Protein AF-A0A352VNL0-F1 (afdb_monomer_lite)

Radius of gyration: 13.25 Å; chains: 1; bounding box: 33×23×40 Å

pLDDT: mean 94.95, std 7.75, range [57.88, 98.88]

Structure (mmCIF, N/CA/C/O backbone):
data_AF-A0A352VNL0-F1
#
_entry.id   AF-A0A352VNL0-F1
#
loop_
_atom_site.group_PDB
_atom_site.id
_atom_site.type_symbol
_atom_site.label_atom_id
_atom_site.label_alt_id
_atom_site.label_comp_id
_atom_site.label_asym_id
_atom_site.label_entity_id
_atom_site.label_seq_id
_atom_site.pdbx_PDB_ins_code
_atom_site.Cartn_x
_atom_site.Cartn_y
_atom_site.Cartn_z
_atom_site.occupancy
_atom_site.B_iso_or_equiv
_atom_site.auth_seq_id
_atom_site.auth_comp_id
_atom_site.auth_asym_id
_atom_site.auth_atom_id
_atom_site.pdbx_PDB_model_num
ATOM 1 N N . MET A 1 1 ? -17.119 -3.088 -21.907 1.00 57.88 1 MET A N 1
ATOM 2 C CA . MET A 1 1 ? -15.641 -3.102 -21.837 1.00 57.88 1 MET A CA 1
ATOM 3 C C . MET A 1 1 ? -15.194 -1.704 -21.440 1.00 57.88 1 MET A C 1
ATOM 5 O O . MET A 1 1 ? -15.454 -0.780 -22.206 1.00 57.88 1 MET A O 1
ATOM 9 N N . GLY A 1 2 ? -14.639 -1.532 -20.236 1.00 72.81 2 GLY A N 1
ATOM 10 C CA . GLY A 1 2 ? -14.128 -0.238 -19.761 1.00 72.81 2 GLY A CA 1
ATOM 11 C C . GLY A 1 2 ? -12.859 0.192 -20.507 1.00 72.81 2 GLY A C 1
ATOM 12 O O . GLY A 1 2 ? -12.235 -0.621 -21.188 1.00 72.81 2 GLY A O 1
ATOM 13 N N . ALA A 1 3 ? -12.476 1.467 -20.406 1.00 71.88 3 ALA A N 1
ATOM 14 C CA . ALA A 1 3 ? -11.286 1.995 -21.083 1.00 71.88 3 ALA A CA 1
ATOM 15 C C . ALA A 1 3 ? -9.980 1.319 -20.610 1.00 71.88 3 ALA A C 1
ATOM 17 O O . ALA A 1 3 ? -9.105 1.058 -21.430 1.00 71.88 3 ALA A O 1
ATOM 18 N N . TYR A 1 4 ? -9.886 0.958 -19.327 1.00 67.19 4 TYR A N 1
ATOM 19 C CA . TYR A 1 4 ? -8.712 0.301 -18.738 1.00 67.19 4 TYR A CA 1
ATOM 20 C C . TYR A 1 4 ? -8.525 -1.155 -19.198 1.00 67.19 4 TYR A C 1
ATOM 22 O O . TYR A 1 4 ? -7.397 -1.567 -19.440 1.00 67.19 4 TYR A O 1
ATOM 30 N N . GLU A 1 5 ? -9.600 -1.915 -19.442 1.00 71.88 5 GLU A N 1
ATOM 31 C CA . GLU A 1 5 ? -9.504 -3.278 -20.007 1.00 71.88 5 GLU A CA 1
ATOM 32 C C . GLU A 1 5 ? -8.849 -3.290 -21.394 1.00 71.88 5 GLU A C 1
ATOM 34 O O . GLU A 1 5 ? -8.183 -4.247 -21.779 1.00 71.88 5 GLU A O 1
ATOM 39 N N . ARG A 1 6 ? -9.005 -2.199 -22.152 1.00 73.25 6 ARG A N 1
ATOM 40 C CA . ARG A 1 6 ? -8.411 -2.049 -23.489 1.00 73.25 6 ARG A CA 1
ATOM 41 C C . ARG A 1 6 ? -6.936 -1.654 -23.438 1.00 73.25 6 ARG A C 1
ATOM 43 O O . ARG A 1 6 ? -6.253 -1.819 -24.441 1.00 73.25 6 ARG A O 1
ATOM 50 N N . ALA A 1 7 ? -6.473 -1.124 -22.306 1.00 73.31 7 ALA A N 1
ATOM 51 C CA . ALA A 1 7 ? -5.091 -0.704 -22.091 1.00 73.31 7 ALA A CA 1
ATOM 52 C C . ALA A 1 7 ? -4.199 -1.834 -21.546 1.00 73.31 7 ALA A C 1
ATOM 54 O O . ALA A 1 7 ? -3.010 -1.623 -21.338 1.00 73.31 7 ALA A O 1
ATOM 55 N N . ARG A 1 8 ? -4.755 -3.031 -21.306 1.00 78.50 8 ARG A N 1
ATOM 56 C CA . ARG A 1 8 ? -3.994 -4.179 -20.804 1.00 78.50 8 ARG A CA 1
ATOM 57 C C . ARG A 1 8 ? -3.004 -4.719 -21.856 1.00 78.50 8 ARG A C 1
ATOM 59 O O . ARG A 1 8 ? -3.329 -4.716 -23.045 1.00 78.50 8 ARG A O 1
ATOM 66 N N . PRO A 1 9 ? -1.853 -5.274 -21.426 1.00 79.00 9 PRO A N 1
ATOM 67 C CA . PRO A 1 9 ? -1.408 -5.403 -20.034 1.00 79.00 9 PRO A CA 1
ATOM 68 C C . PRO A 1 9 ? -0.892 -4.076 -19.455 1.00 79.00 9 PRO A C 1
ATOM 70 O O . PRO A 1 9 ? -0.238 -3.304 -20.147 1.00 79.00 9 PRO A O 1
ATOM 73 N N . LEU A 1 10 ? -1.179 -3.838 -18.173 1.00 87.56 10 LEU A N 1
ATOM 74 C CA . LEU A 1 10 ? -0.629 -2.715 -17.412 1.00 87.56 10 LEU A CA 1
ATOM 75 C C . LEU A 1 10 ? 0.606 -3.187 -16.632 1.00 87.56 10 LEU A C 1
ATOM 77 O O . LEU A 1 10 ? 0.644 -4.324 -16.165 1.00 87.56 10 LEU A O 1
ATOM 81 N N . ASN A 1 11 ? 1.605 -2.315 -16.503 1.00 93.69 11 ASN A N 1
ATOM 82 C CA . ASN A 1 11 ? 2.726 -2.497 -15.577 1.00 93.69 11 ASN A CA 1
ATOM 83 C C . ASN A 1 11 ? 2.307 -2.122 -14.138 1.00 93.69 11 ASN A C 1
ATOM 85 O O . ASN A 1 11 ? 1.168 -1.709 -13.909 1.00 93.69 11 ASN A O 1
ATOM 89 N N . ALA A 1 12 ? 3.224 -2.255 -13.172 1.00 95.31 12 ALA A N 1
ATOM 90 C CA . ALA A 1 12 ? 2.961 -1.940 -11.766 1.00 95.31 12 ALA A CA 1
ATOM 91 C C . ALA A 1 12 ? 2.440 -0.504 -11.567 1.00 95.31 12 ALA A C 1
ATOM 93 O O . ALA A 1 12 ? 1.461 -0.304 -10.855 1.00 95.31 12 ALA A O 1
ATOM 94 N N . ASP A 1 13 ? 3.026 0.470 -12.265 1.00 95.56 13 ASP A N 1
ATOM 95 C CA . ASP A 1 13 ? 2.595 1.871 -12.230 1.00 95.56 13 ASP A CA 1
ATOM 96 C C . ASP A 1 13 ? 1.162 2.078 -12.768 1.00 95.56 13 ASP A C 1
ATOM 98 O O . ASP A 1 13 ? 0.312 2.707 -12.134 1.00 95.56 13 ASP A O 1
ATOM 102 N N . GLY A 1 14 ? 0.834 1.476 -13.914 1.00 95.62 14 GLY A N 1
ATOM 103 C CA . GLY A 1 14 ? -0.516 1.532 -14.477 1.00 95.62 14 GLY A CA 1
ATOM 104 C C . GLY A 1 14 ? -1.562 0.857 -13.584 1.00 95.62 14 GLY A C 1
ATOM 105 O O . GLY A 1 14 ? -2.674 1.368 -13.437 1.00 95.62 14 GLY A O 1
ATOM 106 N N . LEU A 1 15 ? -1.211 -0.273 -12.963 1.00 97.50 15 LEU A N 1
ATOM 107 C CA . LEU A 1 15 ? -2.063 -0.955 -11.985 1.00 97.50 15 LEU A CA 1
ATOM 108 C C . LEU A 1 15 ? -2.238 -0.119 -10.710 1.00 97.50 15 LEU A C 1
ATOM 110 O O . LEU A 1 15 ? -3.347 -0.055 -10.181 1.00 97.50 15 LEU A O 1
ATOM 114 N N . PHE A 1 16 ? -1.192 0.568 -10.248 1.00 97.62 16 PHE A N 1
ATOM 115 C CA . PHE A 1 16 ? -1.258 1.461 -9.091 1.00 97.62 16 PHE A CA 1
ATOM 116 C C . PHE A 1 16 ? -2.251 2.603 -9.341 1.00 97.62 16 PHE A C 1
ATOM 118 O O . PHE A 1 16 ? -3.198 2.780 -8.571 1.00 97.62 16 PHE A O 1
ATOM 125 N N . HIS A 1 17 ? -2.130 3.294 -10.478 1.00 96.69 17 HIS A N 1
ATOM 126 C CA . HIS A 1 17 ? -3.078 4.336 -10.877 1.00 96.69 17 HIS A CA 1
ATOM 127 C C . HIS A 1 17 ? -4.511 3.813 -11.028 1.00 96.69 17 HIS A C 1
ATOM 129 O O . HIS A 1 17 ? -5.461 4.465 -10.588 1.00 96.69 17 HIS A O 1
ATOM 135 N N . LEU A 1 18 ? -4.692 2.630 -11.627 1.00 97.19 18 LEU A N 1
ATOM 136 C CA . LEU A 1 18 ? -6.015 2.018 -11.746 1.00 97.19 18 LEU A CA 1
ATOM 137 C C . LEU A 1 18 ? -6.613 1.709 -10.367 1.00 97.19 18 LEU A C 1
ATOM 139 O O . LEU A 1 18 ? -7.777 2.030 -10.135 1.00 97.19 18 LEU A O 1
ATOM 143 N N . SER A 1 19 ? -5.825 1.158 -9.441 1.00 98.44 19 SER A N 1
ATOM 144 C CA . SER A 1 19 ? -6.264 0.908 -8.065 1.00 98.44 19 SER A CA 1
ATOM 145 C C . SER A 1 19 ? -6.698 2.206 -7.375 1.00 98.44 19 SER A C 1
ATOM 147 O O . SER A 1 19 ? -7.793 2.262 -6.816 1.00 98.44 19 SER A O 1
ATOM 149 N N . MET A 1 20 ? -5.926 3.294 -7.495 1.00 97.81 20 MET A N 1
ATOM 150 C CA . MET A 1 20 ? -6.298 4.608 -6.944 1.00 97.81 20 MET A CA 1
ATOM 151 C C . MET A 1 20 ? -7.610 5.155 -7.527 1.00 97.81 20 MET A C 1
ATOM 153 O O . MET A 1 20 ? -8.451 5.681 -6.791 1.00 97.81 20 MET A O 1
ATOM 157 N N . LEU A 1 21 ? -7.808 5.029 -8.843 1.00 97.69 21 LEU A N 1
ATOM 158 C CA . LEU A 1 21 ? -9.042 5.456 -9.509 1.00 97.69 21 LEU A CA 1
ATOM 159 C C . LEU A 1 21 ? -10.245 4.630 -9.043 1.00 97.69 21 LEU A C 1
ATOM 161 O O . LEU A 1 21 ? -11.304 5.195 -8.770 1.00 97.69 21 LEU A O 1
ATOM 165 N N . LEU A 1 22 ? -10.077 3.313 -8.911 1.00 98.12 22 LEU A N 1
ATOM 166 C CA . LEU A 1 22 ? -11.109 2.412 -8.398 1.00 98.12 22 LEU A CA 1
ATOM 167 C C . LEU A 1 22 ? -11.457 2.734 -6.941 1.00 98.12 22 LEU A C 1
ATOM 169 O O . LEU A 1 22 ? -12.641 2.826 -6.616 1.00 98.12 22 LEU A O 1
ATOM 173 N N . ARG A 1 23 ? -10.457 3.014 -6.092 1.00 98.31 23 ARG A N 1
ATOM 174 C CA . ARG A 1 23 ? -10.687 3.482 -4.716 1.00 98.31 23 ARG A CA 1
ATOM 175 C C . ARG A 1 23 ? -11.473 4.780 -4.680 1.00 98.31 23 ARG A C 1
ATOM 177 O O . ARG A 1 23 ? -12.482 4.869 -3.990 1.00 98.31 23 ARG A O 1
ATOM 184 N N . THR A 1 24 ? -11.063 5.761 -5.482 1.00 97.94 24 THR A N 1
ATOM 185 C CA . THR A 1 24 ? -11.751 7.058 -5.585 1.00 97.94 24 THR A CA 1
ATOM 186 C C . THR A 1 24 ? -13.197 6.900 -6.067 1.00 97.94 24 THR A C 1
ATOM 188 O O . THR A 1 24 ? -14.079 7.644 -5.645 1.00 97.94 24 THR A O 1
ATOM 191 N N . ALA A 1 25 ? -13.462 5.911 -6.925 1.00 97.50 25 ALA A N 1
ATOM 192 C CA . ALA A 1 25 ? -14.803 5.566 -7.390 1.00 97.50 25 ALA A CA 1
ATOM 193 C C . ALA A 1 25 ? -15.632 4.751 -6.373 1.00 97.50 25 ALA A C 1
ATOM 195 O O . ALA A 1 25 ? -16.792 4.446 -6.648 1.00 97.50 25 ALA A O 1
ATOM 196 N N . GLY A 1 26 ? -15.063 4.376 -5.221 1.00 97.50 26 GLY A N 1
ATOM 197 C CA . GLY A 1 26 ? -15.702 3.523 -4.214 1.00 97.50 26 GLY A CA 1
ATOM 198 C C . GLY A 1 26 ? -15.751 2.036 -4.581 1.00 97.50 26 GLY A C 1
ATOM 199 O O . GLY A 1 26 ? -16.333 1.243 -3.842 1.00 97.50 26 GLY A O 1
ATOM 200 N N . ALA A 1 27 ? -15.128 1.634 -5.692 1.00 98.38 27 ALA A N 1
ATOM 201 C CA . ALA A 1 27 ? -14.993 0.241 -6.112 1.00 98.38 27 ALA A CA 1
ATOM 202 C C . ALA A 1 27 ? -13.828 -0.423 -5.357 1.00 98.38 27 ALA A C 1
ATOM 204 O O . ALA A 1 27 ? -12.807 -0.793 -5.934 1.00 98.38 27 ALA A O 1
ATOM 205 N N . LEU A 1 28 ? -13.956 -0.503 -4.030 1.00 98.56 28 LEU A N 1
ATOM 206 C CA . LEU A 1 28 ? -12.849 -0.850 -3.138 1.00 98.56 28 LEU A CA 1
ATOM 207 C C . LEU A 1 28 ? -12.369 -2.302 -3.292 1.00 98.56 28 LEU A C 1
ATOM 209 O O . LEU A 1 28 ? -11.166 -2.548 -3.229 1.00 98.56 28 LEU A O 1
ATOM 213 N N . ASP A 1 29 ? -13.273 -3.257 -3.531 1.00 98.56 29 ASP A N 1
ATOM 214 C CA . ASP A 1 29 ? -12.891 -4.651 -3.806 1.00 98.56 29 ASP A CA 1
ATOM 215 C C . ASP A 1 29 ? -12.081 -4.767 -5.109 1.00 98.56 29 ASP A C 1
ATOM 217 O O . ASP A 1 29 ? -11.041 -5.425 -5.132 1.00 98.56 29 ASP A O 1
ATOM 221 N N . ASP A 1 30 ? -12.499 -4.067 -6.170 1.00 98.38 30 ASP A N 1
ATOM 222 C CA . ASP A 1 30 ? -11.770 -4.040 -7.445 1.00 98.38 30 ASP A CA 1
ATOM 223 C C . ASP A 1 30 ? -10.413 -3.342 -7.295 1.00 98.38 30 ASP A C 1
ATOM 225 O O . ASP A 1 30 ? -9.415 -3.753 -7.895 1.00 98.38 30 ASP A O 1
ATOM 229 N N . ALA A 1 31 ? -10.347 -2.292 -6.474 1.00 98.75 31 ALA A N 1
ATOM 230 C CA . ALA A 1 31 ? -9.095 -1.621 -6.170 1.00 98.75 31 ALA A CA 1
ATOM 231 C C . ALA A 1 31 ? -8.102 -2.534 -5.448 1.00 98.75 31 ALA A C 1
ATOM 233 O O . ALA A 1 31 ? -6.924 -2.558 -5.820 1.00 98.75 31 ALA A O 1
ATOM 234 N N . LEU A 1 32 ? -8.572 -3.287 -4.448 1.00 98.75 32 LEU A N 1
ATOM 235 C CA . LEU A 1 32 ? -7.761 -4.266 -3.730 1.00 98.75 32 LEU A CA 1
ATOM 236 C C . LEU A 1 32 ? -7.273 -5.363 -4.681 1.00 98.75 32 LEU A C 1
ATOM 238 O O . LEU A 1 32 ? -6.076 -5.632 -4.726 1.00 98.75 32 LEU A O 1
ATOM 242 N N . ALA A 1 33 ? -8.160 -5.923 -5.507 1.00 98.44 33 ALA A N 1
ATOM 243 C CA . ALA A 1 33 ? -7.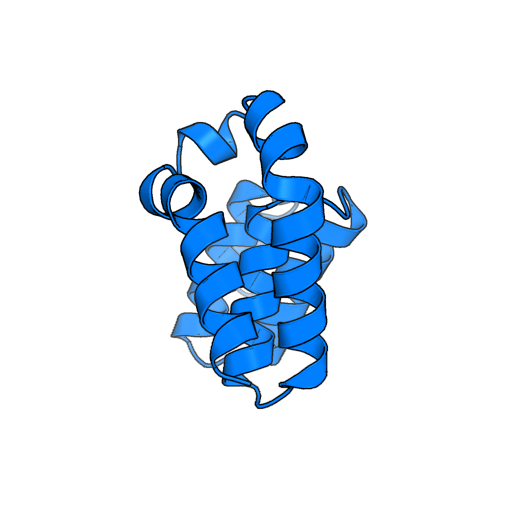792 -6.926 -6.508 1.00 98.44 33 ALA A CA 1
ATOM 244 C C . ALA A 1 33 ? -6.778 -6.387 -7.537 1.00 98.44 33 ALA A C 1
ATOM 246 O O . ALA A 1 33 ? -5.887 -7.106 -7.989 1.00 98.44 33 ALA A O 1
ATOM 247 N N . THR A 1 34 ? -6.876 -5.107 -7.902 1.00 98.44 34 THR A N 1
ATOM 248 C CA . THR A 1 34 ? -5.915 -4.452 -8.804 1.00 98.44 34 THR A CA 1
ATOM 249 C C . THR A 1 34 ? -4.553 -4.256 -8.136 1.00 98.44 34 THR A C 1
ATOM 251 O O . THR A 1 34 ? -3.526 -4.505 -8.763 1.00 98.44 34 THR A O 1
ATOM 254 N N . ALA A 1 35 ? -4.521 -3.862 -6.861 1.00 98.69 35 ALA A N 1
ATOM 255 C CA . ALA A 1 35 ? -3.278 -3.750 -6.099 1.00 98.69 35 ALA A CA 1
ATOM 256 C C . ALA A 1 35 ? -2.610 -5.120 -5.888 1.00 98.69 35 ALA A C 1
ATOM 258 O O . ALA A 1 35 ? -1.394 -5.247 -6.016 1.00 98.69 35 ALA A O 1
ATOM 259 N N . GLN A 1 36 ? -3.403 -6.165 -5.638 1.00 98.62 36 GLN A N 1
ATOM 260 C CA . GLN A 1 36 ? -2.916 -7.536 -5.476 1.00 98.62 36 GLN A CA 1
ATOM 261 C C . GLN A 1 36 ? -2.250 -8.079 -6.746 1.00 98.62 36 GLN A C 1
ATOM 263 O O . GLN A 1 36 ? -1.266 -8.796 -6.626 1.00 98.62 36 GLN A O 1
ATOM 268 N N . GLN A 1 37 ? -2.668 -7.661 -7.945 1.00 98.25 37 GLN A N 1
ATOM 269 C CA . GLN A 1 37 ? -1.960 -8.014 -9.188 1.00 98.25 37 GLN A CA 1
ATOM 270 C C . GLN A 1 37 ? -0.518 -7.481 -9.231 1.00 98.25 37 GLN A C 1
ATOM 272 O O . GLN A 1 37 ? 0.353 -8.116 -9.821 1.00 98.25 37 GLN A O 1
ATOM 277 N N . ILE A 1 38 ? -0.238 -6.336 -8.596 1.00 98.44 38 ILE A N 1
ATOM 278 C CA . ILE A 1 38 ? 1.139 -5.836 -8.448 1.00 98.44 38 ILE A CA 1
ATOM 279 C C . ILE A 1 38 ? 1.924 -6.783 -7.533 1.00 98.44 38 ILE A C 1
ATOM 281 O O . ILE A 1 38 ? 3.041 -7.178 -7.859 1.00 98.44 38 ILE A O 1
ATOM 285 N N . LEU A 1 39 ? 1.307 -7.189 -6.420 1.00 98.69 39 LEU A N 1
ATOM 286 C CA . LEU A 1 39 ? 1.911 -8.051 -5.401 1.00 98.69 39 LEU A CA 1
ATOM 287 C C . LEU A 1 39 ? 2.091 -9.507 -5.850 1.00 98.69 39 LEU A C 1
ATOM 289 O O . LEU A 1 39 ? 2.977 -10.198 -5.360 1.00 98.69 39 LEU A O 1
ATOM 293 N N . GLU A 1 40 ? 1.287 -9.976 -6.802 1.00 98.25 40 GLU A N 1
ATOM 294 C CA . GLU A 1 40 ? 1.496 -11.264 -7.469 1.00 98.25 40 GLU A CA 1
ATOM 295 C C . GLU A 1 40 ? 2.803 -11.282 -8.276 1.00 98.25 40 GLU A C 1
ATOM 297 O O . GLU A 1 40 ? 3.455 -12.323 -8.366 1.00 98.25 40 GLU A O 1
ATOM 302 N N . ALA A 1 41 ? 3.194 -10.141 -8.856 1.00 97.00 41 ALA A N 1
ATOM 303 C CA . ALA A 1 41 ? 4.432 -10.002 -9.619 1.00 97.00 41 ALA A CA 1
ATOM 304 C C . ALA A 1 41 ? 5.646 -9.688 -8.727 1.00 97.00 41 ALA A C 1
ATOM 306 O O . ALA A 1 41 ? 6.723 -10.248 -8.938 1.00 97.00 41 ALA A O 1
ATOM 307 N N . ASP A 1 42 ? 5.477 -8.807 -7.740 1.00 98.06 42 ASP A N 1
ATOM 308 C CA . ASP A 1 42 ? 6.490 -8.457 -6.742 1.00 98.06 42 ASP A CA 1
ATOM 309 C C . ASP A 1 42 ? 5.818 -8.276 -5.364 1.00 98.06 42 ASP A C 1
ATOM 311 O O . ASP A 1 42 ? 5.233 -7.220 -5.099 1.00 98.06 42 ASP A O 1
ATOM 315 N N . PRO A 1 43 ? 5.892 -9.289 -4.476 1.00 98.62 43 PRO A N 1
ATOM 316 C CA . PRO A 1 43 ? 5.236 -9.262 -3.166 1.00 98.62 43 PRO A CA 1
ATOM 317 C C . PRO A 1 43 ? 5.690 -8.130 -2.243 1.00 98.62 43 PRO A C 1
ATOM 319 O O . PRO A 1 43 ? 4.970 -7.788 -1.308 1.00 98.62 43 PRO A O 1
ATOM 322 N N . ASP A 1 44 ? 6.864 -7.554 -2.498 1.00 98.69 44 ASP A N 1
ATOM 323 C CA . ASP A 1 44 ? 7.455 -6.501 -1.676 1.00 98.69 44 ASP A CA 1
ATOM 324 C C . ASP A 1 44 ? 7.275 -5.108 -2.311 1.00 98.69 44 ASP A C 1
ATOM 326 O O . ASP A 1 44 ? 7.850 -4.123 -1.844 1.00 98.69 44 ASP A O 1
ATOM 330 N N . HIS A 1 45 ? 6.501 -4.997 -3.395 1.00 98.56 45 HIS A N 1
ATOM 331 C CA . HIS A 1 45 ? 6.354 -3.746 -4.130 1.00 98.56 45 HIS A CA 1
ATOM 332 C C . HIS A 1 45 ? 5.616 -2.677 -3.312 1.00 98.56 45 HIS A C 1
ATOM 334 O O . HIS A 1 45 ? 4.425 -2.808 -3.020 1.00 98.56 45 HIS A O 1
ATOM 340 N N . LEU A 1 46 ? 6.285 -1.561 -3.011 1.00 98.62 46 LEU A N 1
ATOM 341 C CA . LEU A 1 46 ? 5.792 -0.547 -2.071 1.00 98.62 46 LEU A CA 1
ATOM 342 C C . LEU A 1 46 ? 4.473 0.098 -2.506 1.00 98.62 46 LEU A C 1
ATOM 344 O O . LEU A 1 46 ? 3.555 0.211 -1.696 1.00 98.62 46 LEU A O 1
ATOM 348 N N . LEU A 1 47 ? 4.333 0.447 -3.790 1.00 98.44 47 LEU A N 1
ATOM 349 C CA . LEU A 1 47 ? 3.081 1.017 -4.312 1.00 98.44 47 LEU A CA 1
ATOM 350 C C . LEU A 1 47 ? 1.926 0.003 -4.277 1.00 98.44 47 LEU A C 1
ATOM 352 O O . LEU A 1 47 ? 0.775 0.378 -4.062 1.00 98.44 47 LEU A O 1
ATOM 356 N N . GLY A 1 48 ? 2.231 -1.288 -4.454 1.00 98.62 48 GLY A N 1
ATOM 357 C CA . GLY A 1 48 ? 1.231 -2.355 -4.397 1.00 98.62 48 GLY A CA 1
ATOM 358 C C . GLY A 1 48 ? 0.766 -2.590 -2.966 1.00 98.62 48 GLY A C 1
ATOM 359 O O . GLY A 1 48 ? -0.436 -2.630 -2.703 1.00 98.62 48 GLY A O 1
ATOM 360 N N . LEU A 1 49 ? 1.717 -2.657 -2.029 1.00 98.88 49 LEU A N 1
ATOM 361 C CA . LEU A 1 49 ? 1.436 -2.817 -0.607 1.00 98.88 49 LEU A CA 1
ATOM 362 C C . LEU A 1 49 ? 0.622 -1.636 -0.078 1.00 98.88 49 LEU A C 1
ATOM 364 O O . LEU A 1 49 ? -0.362 -1.849 0.625 1.00 98.88 49 LEU A O 1
ATOM 368 N N . GLN A 1 50 ? 0.976 -0.405 -0.454 1.00 98.56 50 GLN A N 1
ATOM 369 C CA . GLN A 1 50 ? 0.220 0.779 -0.053 1.00 98.56 50 GLN A CA 1
ATOM 370 C C . GLN A 1 50 ? -1.210 0.749 -0.592 1.00 98.56 50 GLN A C 1
ATOM 372 O O . GLN A 1 50 ? -2.156 0.924 0.175 1.00 98.56 50 GLN A O 1
ATOM 377 N N . ALA A 1 51 ? -1.380 0.516 -1.896 1.00 98.62 51 ALA A N 1
ATOM 378 C CA . ALA A 1 51 ? -2.702 0.506 -2.510 1.00 98.62 51 ALA A CA 1
ATOM 379 C C . ALA A 1 51 ? -3.604 -0.583 -1.900 1.00 98.62 51 ALA A C 1
ATOM 381 O O . ALA A 1 51 ? -4.778 -0.328 -1.618 1.00 98.62 51 ALA A O 1
ATOM 382 N N . ALA A 1 52 ? -3.048 -1.766 -1.619 1.00 98.88 52 ALA A N 1
ATOM 383 C CA . ALA A 1 52 ? -3.763 -2.849 -0.950 1.00 98.88 52 ALA A CA 1
ATOM 384 C C . ALA A 1 52 ? -4.108 -2.501 0.509 1.00 98.88 52 ALA A C 1
ATOM 386 O O . ALA A 1 52 ? -5.225 -2.772 0.960 1.00 98.88 52 ALA A O 1
ATOM 387 N N . ALA A 1 53 ? -3.187 -1.862 1.238 1.00 98.69 53 ALA A N 1
ATOM 388 C CA . ALA A 1 53 ? -3.401 -1.437 2.618 1.00 98.69 53 ALA A CA 1
ATOM 389 C C . ALA A 1 53 ? -4.525 -0.396 2.733 1.00 98.69 53 ALA A C 1
ATOM 391 O O . ALA A 1 53 ? -5.423 -0.546 3.565 1.00 98.69 53 ALA A O 1
ATOM 392 N N . GLU A 1 54 ? -4.514 0.617 1.865 1.00 98.56 54 GLU A N 1
ATOM 393 C CA . GLU A 1 54 ? -5.524 1.677 1.833 1.00 98.56 54 GLU A CA 1
ATOM 394 C C . GLU A 1 54 ? -6.904 1.133 1.436 1.00 98.56 54 GLU A C 1
ATOM 396 O O . GLU A 1 54 ? -7.885 1.393 2.135 1.00 98.56 54 GLU A O 1
ATOM 401 N N . ALA A 1 55 ? -6.985 0.311 0.380 1.00 98.81 55 ALA A N 1
ATOM 402 C CA . ALA A 1 55 ? -8.240 -0.331 -0.022 1.00 98.81 55 ALA A CA 1
ATOM 403 C C . ALA A 1 55 ? -8.808 -1.216 1.101 1.00 98.81 55 ALA A C 1
ATOM 405 O O . ALA A 1 55 ? -9.994 -1.144 1.423 1.00 98.81 55 ALA A O 1
ATOM 406 N N . SER A 1 56 ? -7.955 -2.017 1.749 1.00 98.81 56 SER A N 1
ATOM 407 C CA . SER A 1 56 ? -8.357 -2.893 2.858 1.00 98.81 56 SER A CA 1
ATOM 408 C C . SER A 1 56 ? -8.842 -2.100 4.072 1.00 98.81 56 SER A C 1
ATOM 410 O O . SER A 1 56 ? -9.807 -2.497 4.730 1.00 98.81 56 SER A O 1
ATOM 412 N N . ALA A 1 57 ? -8.202 -0.968 4.376 1.00 98.44 57 ALA A N 1
ATOM 413 C CA . ALA A 1 57 ? -8.610 -0.097 5.472 1.00 98.44 57 ALA A CA 1
ATOM 414 C C . ALA A 1 57 ? -9.995 0.516 5.215 1.00 98.44 57 ALA A C 1
ATOM 416 O O . ALA A 1 57 ? -10.845 0.492 6.106 1.00 98.44 57 ALA A O 1
ATOM 417 N N . GLU A 1 58 ? -10.245 1.001 3.997 1.00 98.44 58 GLU A N 1
ATOM 418 C CA . GLU A 1 58 ? -11.533 1.582 3.592 1.00 98.44 58 GLU A CA 1
ATOM 419 C C . GLU A 1 58 ? -12.657 0.542 3.506 1.00 98.44 58 GLU A C 1
ATOM 421 O O . GLU A 1 58 ? -13.805 0.851 3.818 1.00 98.44 58 GLU A O 1
ATOM 426 N N . LEU A 1 59 ? -12.329 -0.714 3.180 1.00 98.38 59 LEU A N 1
ATOM 427 C CA . LEU A 1 59 ? -13.253 -1.855 3.258 1.00 98.38 59 LEU A CA 1
ATOM 428 C C . LEU A 1 59 ? -13.608 -2.261 4.699 1.00 98.38 59 LEU A C 1
ATOM 430 O O . LEU A 1 59 ? -14.433 -3.152 4.902 1.00 98.38 59 LEU A O 1
ATOM 434 N N . GLY A 1 60 ? -12.958 -1.681 5.712 1.00 97.94 60 GLY A N 1
ATOM 435 C CA . GLY A 1 60 ? -13.096 -2.101 7.108 1.00 97.94 60 GLY A CA 1
ATOM 436 C C . GLY A 1 60 ? -12.376 -3.416 7.435 1.00 97.94 60 GLY A C 1
ATOM 437 O O . GLY A 1 60 ? -12.541 -3.961 8.528 1.00 97.94 60 GLY A O 1
ATOM 438 N N . ARG A 1 61 ? -11.533 -3.928 6.529 1.00 98.06 61 ARG A N 1
ATOM 439 C CA . ARG A 1 61 ? -10.725 -5.144 6.715 1.00 98.06 61 ARG A CA 1
ATOM 440 C C . ARG A 1 61 ? -9.443 -4.820 7.480 1.00 98.06 61 ARG A C 1
ATOM 442 O O . ARG A 1 61 ? -8.328 -4.961 6.983 1.00 98.06 61 ARG A O 1
ATOM 449 N N . GLY A 1 62 ? -9.602 -4.376 8.727 1.00 97.44 62 GLY A N 1
ATOM 450 C CA . GLY A 1 62 ? -8.501 -3.848 9.539 1.00 97.44 62 GLY A CA 1
ATOM 451 C C . GLY A 1 62 ? -7.327 -4.814 9.737 1.00 97.44 62 GLY A C 1
ATOM 452 O O . GLY A 1 62 ? -6.179 -4.371 9.751 1.00 97.44 62 GLY A O 1
ATOM 453 N N . ALA A 1 63 ? -7.588 -6.121 9.851 1.00 98.12 63 ALA A N 1
ATOM 454 C CA . ALA A 1 63 ? -6.538 -7.134 9.990 1.00 98.1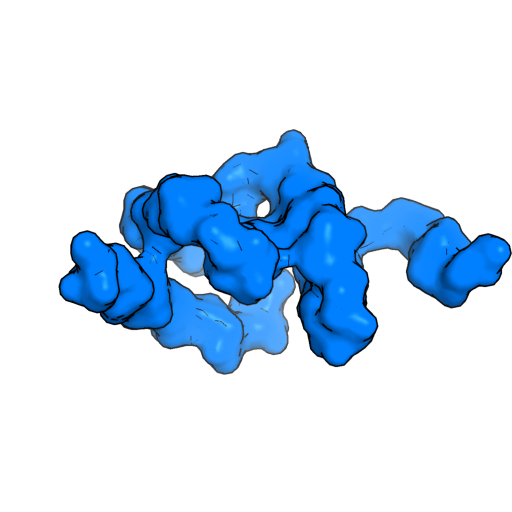2 63 ALA A CA 1
ATOM 455 C C . ALA A 1 63 ? -5.677 -7.264 8.720 1.00 98.12 63 ALA A C 1
ATOM 457 O O . ALA A 1 63 ? -4.453 -7.323 8.813 1.00 98.12 63 ALA A O 1
ATOM 458 N N . GLU A 1 64 ? -6.308 -7.247 7.545 1.00 98.00 64 GLU A N 1
ATOM 459 C CA . GLU A 1 64 ? -5.634 -7.322 6.245 1.00 98.00 64 GLU A CA 1
ATOM 460 C C . GLU A 1 64 ? -4.801 -6.057 5.995 1.00 98.00 64 GLU A C 1
ATOM 462 O O . GLU A 1 64 ? -3.602 -6.142 5.736 1.00 98.00 64 GLU A O 1
ATOM 467 N N . ALA A 1 65 ? -5.386 -4.878 6.234 1.00 98.62 65 ALA A N 1
ATOM 468 C CA . ALA A 1 65 ? -4.664 -3.607 6.167 1.00 98.62 65 ALA A CA 1
ATOM 469 C C . ALA A 1 65 ? -3.444 -3.579 7.107 1.00 98.62 65 ALA A C 1
ATOM 471 O O . ALA A 1 65 ? -2.355 -3.172 6.713 1.00 98.62 65 ALA A O 1
ATOM 472 N N . THR A 1 66 ? -3.604 -4.071 8.342 1.00 98.69 66 THR A N 1
ATOM 473 C CA . THR A 1 66 ? -2.506 -4.180 9.319 1.00 98.69 66 THR A CA 1
ATOM 474 C C . THR A 1 66 ? -1.381 -5.081 8.815 1.00 98.69 66 THR A C 1
ATOM 476 O O . THR A 1 66 ? -0.213 -4.777 9.054 1.00 98.69 66 THR A O 1
ATOM 479 N N . SER A 1 67 ? -1.712 -6.171 8.118 1.00 98.69 67 SER A N 1
ATOM 480 C CA . SER A 1 67 ? -0.712 -7.053 7.514 1.00 98.69 67 SER A CA 1
ATOM 481 C C . SER A 1 67 ? 0.095 -6.320 6.443 1.00 98.69 67 SER A C 1
ATOM 483 O O . SER A 1 67 ? 1.322 -6.367 6.477 1.00 98.69 67 SER A O 1
ATOM 485 N N . TYR A 1 68 ? -0.568 -5.589 5.542 1.00 98.81 68 TYR A N 1
ATOM 486 C CA . TYR A 1 68 ? 0.115 -4.847 4.480 1.00 98.81 68 TYR A CA 1
ATOM 487 C C . TYR A 1 68 ? 0.990 -3.706 5.013 1.00 98.81 68 TYR A C 1
ATOM 489 O O . TYR A 1 68 ? 2.140 -3.579 4.600 1.00 98.81 68 TYR A O 1
ATOM 497 N N . TYR A 1 69 ? 0.507 -2.915 5.978 1.00 98.75 69 TYR A N 1
ATOM 498 C CA . TYR A 1 69 ? 1.328 -1.858 6.580 1.00 98.75 69 TYR A CA 1
ATOM 499 C C . TYR A 1 69 ? 2.533 -2.404 7.344 1.00 98.75 69 TYR A C 1
ATOM 501 O O . TYR A 1 69 ? 3.600 -1.799 7.319 1.00 98.75 69 TYR A O 1
ATOM 509 N N . ARG A 1 70 ? 2.408 -3.567 7.989 1.00 98.88 70 ARG A N 1
ATOM 510 C CA . ARG A 1 70 ? 3.560 -4.222 8.618 1.00 98.88 70 ARG A CA 1
ATOM 511 C C . ARG A 1 70 ? 4.590 -4.657 7.591 1.00 98.88 70 ARG A C 1
ATOM 513 O O . ARG A 1 70 ? 5.769 -4.389 7.772 1.00 98.88 70 ARG A O 1
ATOM 520 N N . HIS A 1 71 ? 4.124 -5.244 6.493 1.00 98.81 71 HIS A N 1
ATOM 521 C CA . HIS A 1 71 ? 4.991 -5.642 5.392 1.00 98.81 71 HIS A CA 1
ATOM 522 C C . HIS A 1 71 ? 5.742 -4.430 4.829 1.00 98.81 71 HIS A C 1
ATOM 524 O O . HIS A 1 71 ? 6.955 -4.504 4.677 1.00 98.81 71 HIS A O 1
ATOM 530 N N . ILE A 1 72 ? 5.076 -3.282 4.641 1.00 98.88 72 ILE A N 1
ATOM 531 C CA . ILE A 1 72 ? 5.740 -2.025 4.249 1.00 98.88 72 ILE A CA 1
ATOM 532 C C . ILE A 1 72 ? 6.908 -1.698 5.181 1.00 98.88 72 ILE A C 1
ATOM 534 O O . ILE A 1 72 ? 8.002 -1.446 4.688 1.00 98.88 72 ILE A O 1
ATOM 538 N N . VAL A 1 73 ? 6.708 -1.725 6.504 1.00 98.75 73 VAL A N 1
ATOM 539 C CA . VAL A 1 73 ? 7.783 -1.450 7.477 1.00 98.75 73 VAL A CA 1
ATOM 540 C C . VAL A 1 73 ? 8.960 -2.414 7.293 1.00 98.75 73 VAL A C 1
ATOM 542 O O . VAL A 1 73 ? 10.112 -1.981 7.298 1.00 98.75 73 VAL A O 1
ATOM 545 N N . ASP A 1 74 ? 8.676 -3.698 7.068 1.00 98.75 74 ASP A N 1
ATOM 546 C CA . ASP A 1 74 ? 9.697 -4.738 6.921 1.00 98.75 74 ASP A CA 1
ATOM 547 C C . ASP A 1 74 ? 10.530 -4.581 5.634 1.00 98.75 74 ASP A C 1
ATOM 549 O O . ASP A 1 74 ? 11.729 -4.878 5.633 1.00 98.75 74 ASP A O 1
ATOM 553 N N . VAL A 1 75 ? 9.926 -4.097 4.539 1.00 98.62 75 VAL A N 1
ATOM 554 C CA . VAL A 1 75 ? 10.581 -4.056 3.215 1.00 98.62 75 VAL A CA 1
ATOM 555 C C . VAL A 1 75 ? 10.923 -2.657 2.706 1.00 98.62 75 VAL A C 1
ATOM 557 O O . VAL A 1 75 ? 11.644 -2.546 1.716 1.00 98.62 75 VAL A O 1
ATOM 560 N N . TYR A 1 76 ? 10.488 -1.582 3.370 1.00 98.56 76 TYR A N 1
ATOM 561 C CA . TYR A 1 76 ? 10.655 -0.202 2.891 1.00 98.56 76 TYR A CA 1
ATOM 562 C C . TYR A 1 76 ? 12.095 0.131 2.490 1.00 98.56 76 TYR A C 1
ATOM 564 O O . TYR A 1 76 ? 12.364 0.500 1.348 1.00 98.56 76 TYR A O 1
ATOM 572 N N . THR A 1 77 ? 13.041 -0.042 3.413 1.00 97.88 77 THR A N 1
ATOM 573 C CA . THR A 1 77 ? 14.448 0.323 3.194 1.00 97.88 77 THR A CA 1
ATOM 574 C C . THR A 1 77 ? 15.095 -0.440 2.029 1.00 97.88 77 THR A C 1
ATOM 576 O O . THR A 1 77 ? 15.635 0.216 1.131 1.00 97.88 77 THR A O 1
ATOM 579 N N . PRO A 1 78 ? 15.065 -1.790 1.978 1.00 97.88 78 PRO A N 1
ATOM 580 C CA . PRO A 1 78 ? 15.648 -2.514 0.849 1.00 97.88 78 PRO A CA 1
ATOM 581 C C . PRO A 1 78 ? 14.922 -2.238 -0.475 1.00 97.88 78 PRO A C 1
ATOM 583 O O . PRO A 1 78 ? 15.570 -2.232 -1.520 1.00 97.88 78 PRO A O 1
ATOM 586 N N . GLN A 1 79 ? 13.617 -1.956 -0.455 1.00 97.75 79 GLN A N 1
ATOM 587 C CA . GLN A 1 79 ? 12.863 -1.625 -1.666 1.00 97.75 79 GLN A CA 1
ATOM 588 C C . GLN A 1 79 ? 13.210 -0.238 -2.206 1.00 97.75 79 GLN A C 1
ATOM 590 O O . GLN A 1 79 ? 13.486 -0.101 -3.397 1.00 97.75 79 GLN A O 1
ATOM 595 N N . MET A 1 80 ? 13.300 0.778 -1.346 1.00 97.69 80 MET A N 1
ATOM 596 C CA . MET A 1 80 ? 13.736 2.117 -1.756 1.00 97.69 80 MET A CA 1
ATOM 597 C C . MET A 1 80 ? 15.163 2.118 -2.317 1.00 97.69 80 MET A C 1
ATOM 599 O O . MET A 1 80 ? 15.459 2.855 -3.259 1.00 97.69 80 MET A O 1
ATOM 603 N N . ALA A 1 81 ? 16.041 1.240 -1.819 1.00 97.75 81 ALA A N 1
ATOM 604 C CA . ALA A 1 81 ? 17.397 1.083 -2.346 1.00 97.75 81 ALA A CA 1
ATOM 605 C C . ALA A 1 81 ? 17.447 0.566 -3.800 1.00 97.75 81 ALA A C 1
ATOM 607 O O . ALA A 1 81 ? 18.465 0.752 -4.468 1.00 97.75 81 ALA A O 1
ATOM 608 N N . ARG A 1 82 ? 16.365 -0.045 -4.312 1.00 96.81 82 ARG A N 1
ATOM 609 C CA . ARG A 1 82 ? 16.267 -0.502 -5.712 1.00 96.81 82 ARG A CA 1
ATOM 610 C C . ARG A 1 82 ? 16.122 0.650 -6.706 1.00 96.81 82 ARG A C 1
ATOM 612 O O . ARG A 1 82 ? 16.397 0.434 -7.881 1.00 96.81 82 ARG A O 1
ATOM 619 N N . GLN A 1 83 ? 15.697 1.833 -6.248 1.00 94.25 83 GLN A N 1
ATOM 620 C CA . GLN A 1 83 ? 15.504 3.030 -7.080 1.00 94.25 83 GLN A CA 1
ATOM 621 C C . GLN A 1 83 ? 14.681 2.749 -8.351 1.00 94.25 83 GLN A C 1
ATOM 623 O O . GLN A 1 83 ? 15.058 3.158 -9.449 1.00 94.25 83 GLN A O 1
ATOM 628 N N . LEU A 1 84 ? 13.573 2.009 -8.207 1.00 94.81 84 LEU A N 1
ATOM 629 C CA . LEU A 1 84 ? 12.662 1.735 -9.321 1.00 94.81 84 LEU A CA 1
ATOM 630 C C . LEU A 1 84 ? 12.113 3.051 -9.886 1.00 94.81 84 LEU A C 1
ATOM 632 O O . LEU A 1 84 ? 11.862 3.988 -9.126 1.00 94.81 84 LEU A O 1
ATOM 636 N N . ALA A 1 85 ? 11.939 3.123 -11.207 1.00 94.19 85 ALA A N 1
ATOM 637 C CA . ALA A 1 85 ? 11.530 4.353 -11.883 1.00 94.19 85 ALA A CA 1
ATOM 638 C C . ALA A 1 85 ? 10.197 4.868 -11.328 1.00 94.19 85 ALA A C 1
ATOM 640 O O . ALA A 1 85 ? 10.099 6.027 -10.939 1.00 94.19 85 ALA A O 1
ATOM 641 N N . GLU A 1 86 ? 9.232 3.968 -11.163 1.00 92.06 86 GLU A N 1
ATOM 642 C CA . GLU A 1 86 ? 7.925 4.257 -10.586 1.00 92.06 86 GLU A CA 1
ATOM 643 C C . GLU A 1 86 ? 8.015 4.774 -9.138 1.00 92.06 86 GLU A C 1
ATOM 645 O O . GLU A 1 86 ? 7.235 5.630 -8.743 1.00 92.06 86 GLU A O 1
ATOM 650 N N . TYR A 1 87 ? 8.990 4.346 -8.328 1.00 96.06 87 TYR A N 1
ATOM 651 C CA . TYR A 1 87 ? 9.159 4.911 -6.980 1.00 96.06 87 TYR A CA 1
ATOM 652 C C . TYR A 1 87 ? 9.632 6.365 -7.046 1.00 96.06 87 TYR A C 1
ATOM 654 O O . TYR A 1 87 ? 9.143 7.215 -6.308 1.00 96.06 87 TYR A O 1
ATOM 662 N N . LEU A 1 88 ? 10.559 6.663 -7.959 1.00 94.19 88 LEU A N 1
ATOM 663 C CA . LEU A 1 88 ? 11.100 8.011 -8.150 1.00 94.19 88 LEU A CA 1
ATOM 664 C C . LEU A 1 88 ? 10.094 8.967 -8.805 1.00 94.19 88 LEU A 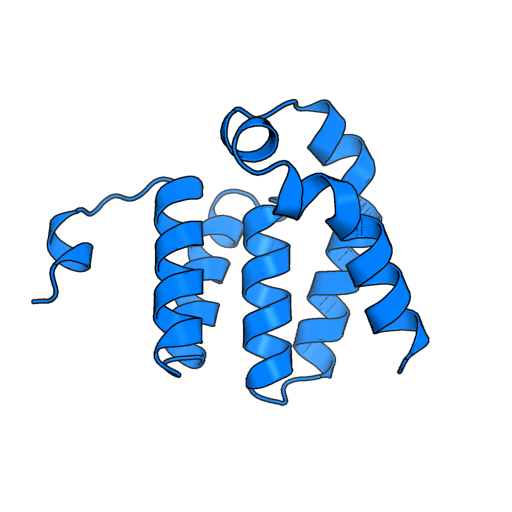C 1
ATOM 666 O O . LEU A 1 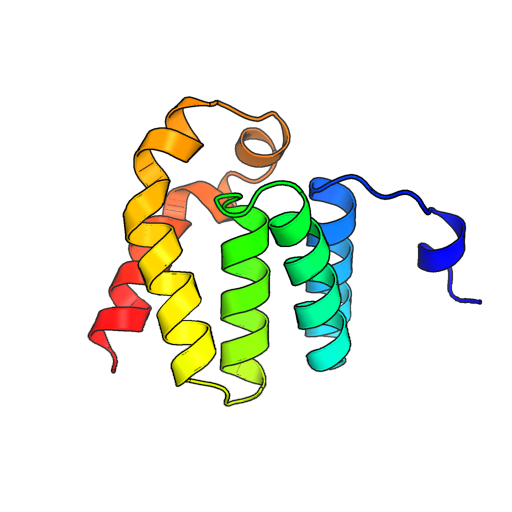88 ? 10.182 10.178 -8.606 1.00 94.19 88 LEU A O 1
ATOM 670 N N . GLU A 1 89 ? 9.150 8.435 -9.581 1.00 94.19 89 GLU A N 1
ATOM 671 C CA . GLU A 1 89 ? 8.050 9.186 -10.195 1.00 94.19 89 GLU A CA 1
ATOM 672 C C . GLU A 1 89 ? 6.917 9.491 -9.200 1.00 94.19 89 GLU A C 1
ATOM 674 O O . GLU A 1 89 ? 6.172 10.452 -9.405 1.00 94.19 89 GLU A O 1
ATOM 679 N N . HIS A 1 90 ? 6.846 8.756 -8.081 1.00 93.88 90 HIS A N 1
ATOM 680 C CA . HIS A 1 90 ? 5.835 8.910 -7.025 1.00 93.88 90 HIS A CA 1
ATOM 681 C C . HIS A 1 90 ? 6.407 9.327 -5.655 1.00 93.88 90 HIS A C 1
ATOM 683 O O . HIS A 1 90 ? 6.037 8.738 -4.635 1.00 93.88 90 HIS A O 1
ATOM 689 N N . PRO A 1 91 ? 7.241 10.380 -5.553 1.00 93.19 91 PRO A N 1
ATOM 690 C CA . PRO A 1 91 ? 7.918 10.730 -4.300 1.00 93.19 91 PRO A CA 1
ATOM 691 C C . PRO A 1 91 ? 6.942 11.138 -3.189 1.00 93.19 91 PRO A C 1
ATOM 693 O O . PRO A 1 91 ? 7.147 10.816 -2.024 1.00 93.19 91 PRO A O 1
ATOM 696 N N . SER A 1 92 ? 5.813 11.773 -3.532 1.00 90.75 92 SER A N 1
ATOM 697 C CA . SER A 1 92 ? 4.764 12.111 -2.557 1.00 90.75 92 SER A CA 1
ATOM 698 C C . SER A 1 92 ? 4.176 10.886 -1.856 1.00 90.75 92 SER A C 1
ATOM 700 O O . SER A 1 92 ? 3.660 10.991 -0.745 1.00 90.75 92 SER A O 1
ATOM 702 N N . THR A 1 93 ? 4.229 9.746 -2.536 1.00 92.38 93 THR A N 1
ATOM 703 C CA . THR A 1 93 ? 3.702 8.468 -2.086 1.00 92.38 93 THR A CA 1
ATOM 704 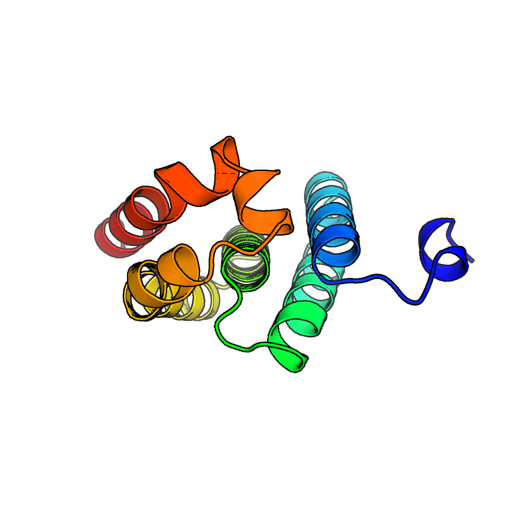C C . THR A 1 93 ? 4.779 7.729 -1.302 1.00 92.38 93 THR A C 1
ATOM 706 O O . THR A 1 93 ? 4.564 7.389 -0.142 1.00 92.38 93 THR A O 1
ATOM 709 N N . THR A 1 94 ? 5.965 7.547 -1.887 1.00 93.81 94 THR A N 1
ATOM 710 C CA . THR A 1 94 ? 7.033 6.736 -1.292 1.00 93.81 94 THR A CA 1
ATOM 711 C C . THR A 1 94 ? 7.724 7.407 -0.111 1.00 93.81 94 THR A C 1
ATOM 713 O O . THR A 1 94 ? 7.953 6.737 0.890 1.00 93.81 94 THR A O 1
ATOM 716 N N . ASP A 1 95 ? 8.003 8.714 -0.158 1.00 93.56 95 ASP A N 1
ATOM 717 C CA . ASP A 1 95 ? 8.855 9.376 0.847 1.00 93.56 95 ASP A CA 1
ATOM 718 C C . ASP A 1 95 ? 8.241 9.364 2.252 1.00 93.56 95 ASP A C 1
ATOM 720 O O . ASP A 1 95 ? 8.953 9.339 3.258 1.00 93.56 95 ASP A O 1
ATOM 724 N N . ASN A 1 96 ? 6.909 9.379 2.330 1.00 93.88 96 ASN A N 1
ATOM 725 C CA . ASN A 1 96 ? 6.179 9.367 3.595 1.00 93.88 96 ASN A CA 1
ATOM 726 C C . ASN A 1 96 ? 5.603 7.987 3.948 1.00 93.88 96 ASN A C 1
ATOM 728 O O . ASN A 1 96 ? 4.990 7.831 5.005 1.00 93.88 96 ASN A O 1
ATOM 732 N N . LEU A 1 97 ? 5.778 6.984 3.083 1.00 97.62 97 LEU A N 1
ATOM 733 C CA . LEU A 1 97 ? 5.087 5.704 3.206 1.00 97.62 97 LEU A CA 1
ATOM 734 C C . LEU A 1 97 ? 5.431 4.975 4.510 1.00 97.62 97 LEU A C 1
ATOM 736 O O . LEU A 1 97 ? 4.536 4.448 5.172 1.00 97.62 97 LEU A O 1
ATOM 740 N N . LEU A 1 98 ? 6.704 4.998 4.915 1.00 97.81 98 LEU A N 1
ATOM 741 C CA . LEU A 1 98 ? 7.132 4.383 6.171 1.00 97.81 98 LEU A CA 1
ATOM 742 C C . LEU A 1 98 ? 6.426 5.018 7.378 1.00 97.81 98 LEU A C 1
ATOM 744 O O . LEU A 1 98 ? 5.849 4.308 8.197 1.00 97.81 98 LEU A O 1
ATOM 748 N N . ASN A 1 99 ? 6.379 6.351 7.438 1.00 97.56 99 ASN A N 1
ATOM 749 C CA . ASN A 1 99 ? 5.714 7.065 8.530 1.00 97.56 99 ASN A CA 1
ATOM 750 C C . ASN A 1 99 ? 4.207 6.781 8.561 1.00 97.56 99 ASN A C 1
ATOM 752 O O . ASN A 1 99 ? 3.628 6.628 9.635 1.00 97.56 99 ASN A O 1
ATOM 756 N N . VAL A 1 100 ? 3.556 6.716 7.392 1.00 97.81 100 VAL A N 1
ATOM 757 C CA . VAL A 1 100 ? 2.128 6.377 7.286 1.00 97.81 100 VAL A CA 1
ATOM 758 C C . VAL A 1 100 ? 1.872 4.974 7.831 1.00 97.81 100 VAL A C 1
ATOM 760 O O . VAL A 1 100 ? 0.937 4.784 8.611 1.00 97.81 100 VAL A O 1
ATOM 763 N N . ALA A 1 101 ? 2.714 4.007 7.463 1.00 98.12 101 ALA A N 1
ATOM 764 C CA . ALA A 1 101 ? 2.601 2.636 7.937 1.00 98.12 101 ALA A CA 1
ATOM 765 C C . ALA A 1 101 ? 2.783 2.538 9.458 1.00 98.12 101 ALA A C 1
ATOM 767 O O . ALA A 1 101 ? 1.941 1.958 10.144 1.00 98.12 101 ALA A O 1
ATOM 768 N N . GLU A 1 102 ? 3.827 3.160 10.006 1.00 98.25 102 GLU A N 1
ATOM 769 C CA . GLU A 1 102 ? 4.081 3.186 11.451 1.00 98.25 102 GLU A CA 1
ATOM 770 C C . GLU A 1 102 ? 2.945 3.867 12.224 1.00 98.25 102 GLU A C 1
ATOM 772 O O . GLU A 1 102 ? 2.469 3.334 13.230 1.00 98.25 102 GLU A O 1
ATOM 777 N N . ALA A 1 103 ? 2.448 5.007 11.733 1.00 98.00 103 ALA A N 1
ATOM 778 C CA . ALA A 1 103 ? 1.332 5.719 12.349 1.00 98.00 103 ALA A CA 1
ATOM 779 C C . ALA A 1 103 ? 0.040 4.888 12.339 1.00 98.00 103 ALA A C 1
ATOM 781 O O . ALA A 1 103 ? -0.691 4.856 13.331 1.00 98.00 103 ALA A O 1
ATOM 782 N N . PHE A 1 104 ? -0.237 4.183 11.239 1.00 97.56 104 PHE A N 1
ATOM 783 C CA . PHE A 1 104 ? -1.377 3.276 11.149 1.00 97.56 104 PHE A CA 1
ATOM 784 C C . PHE A 1 104 ? -1.270 2.144 12.175 1.00 97.56 104 PHE A C 1
ATOM 786 O O . PHE A 1 104 ? -2.252 1.842 12.857 1.00 97.56 104 PHE A O 1
ATOM 793 N N . LEU A 1 105 ? -0.096 1.526 12.303 1.00 98.00 105 LEU A N 1
ATOM 794 C CA . LEU A 1 105 ? 0.136 0.425 13.239 1.00 98.00 105 LEU A CA 1
ATOM 795 C C . LEU A 1 105 ? 0.064 0.878 14.702 1.00 98.00 105 LEU A C 1
ATOM 797 O O . LEU A 1 105 ? -0.450 0.135 15.529 1.00 98.00 105 LEU A O 1
ATOM 801 N N . ALA A 1 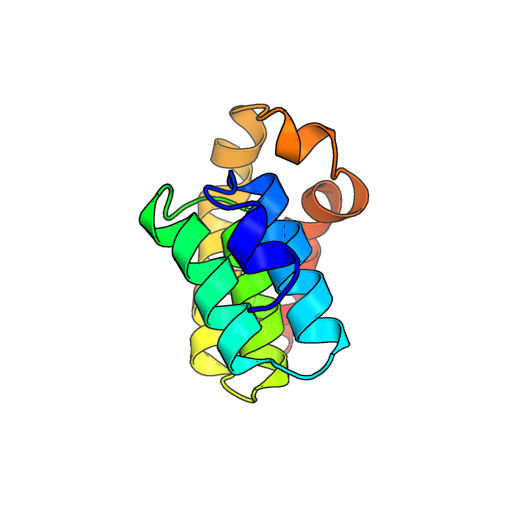106 ? 0.521 2.091 15.017 1.00 97.50 106 ALA A N 1
ATOM 802 C CA . ALA A 1 106 ? 0.460 2.647 16.370 1.00 97.50 106 ALA A CA 1
ATOM 803 C C . ALA A 1 106 ? -0.964 3.025 16.822 1.00 97.50 106 ALA A C 1
ATOM 805 O O . ALA A 1 106 ? -1.228 3.121 18.019 1.00 97.50 106 ALA A O 1
ATOM 806 N N . ALA A 1 107 ? -1.882 3.261 15.881 1.00 92.69 107 ALA A N 1
ATOM 807 C CA . ALA A 1 107 ? -3.263 3.657 16.162 1.00 92.69 107 ALA A CA 1
ATOM 808 C C . ALA A 1 107 ? -4.224 2.473 16.415 1.00 92.69 107 ALA A C 1
ATOM 810 O O . ALA A 1 107 ? -5.440 2.678 16.448 1.00 92.69 107 ALA A O 1
ATOM 811 N N . ARG A 1 108 ? -3.708 1.244 16.532 1.00 76.19 108 ARG A N 1
ATOM 812 C CA . ARG A 1 108 ? -4.466 -0.017 16.616 1.00 76.19 108 ARG A CA 1
ATOM 813 C C . ARG A 1 108 ? -4.028 -0.843 17.813 1.00 76.19 108 ARG A C 1
ATOM 815 O O . ARG A 1 108 ? -4.912 -1.532 18.366 1.00 76.19 108 ARG A O 1
#

Secondary structure (DSSP, 8-state):
--TTGGGPSP-HHHHHHHHHHHHHTT-HHHHHHHHHHHHHH-TT-HHHHHHHHHHHHHTT-HHHHHHHHHHHHHHHHHHHTT--HHHHH-HHHHTTHHHHHHHHHHT-

Foldseek 3Di:
DDPLVVVPPDAQLSLLVVLVVCVVVVVLVVSLVSLVVNCVVPVLALSSLVSNLVSCVVVVVLVRNLVSLVSCLVRLVVNVVVVDVSCVVPVVCNVCSNVVSVVSNVVD

Sequence (108 aa):
MGAYERARPLNADGLFHLSMLLRTAGALDDALATAQQILEADPDHLLGLQAAAEASAELGRGAEATSYYRHIVDVYTPQMARQLAEYLEHPSTTDNLLNVAEAFLAAR